Protein AF-A0AAU2M1Z8-F1 (afdb_monomer)

Solvent-accessible surface area (backbone atoms only — not comparable to full-atom values): 4512 Å² total; per-residue (Å²): 133,58,71,66,63,50,50,53,51,51,51,53,54,43,55,51,25,51,77,78,36,51,69,58,31,54,62,55,44,56,61,51,53,54,50,52,44,52,53,48,26,55,52,49,60,68,44,70,42,99,85,35,75,55,62,63,59,52,6,60,78,69,74,46,53,50,68,54,39,52,55,53,54,52,49,30,58,74,67,106

Radius of gyration: 15.76 Å; Cα contacts (8 Å, |Δi|>4): 41; chains: 1; bounding box: 35×30×40 Å

Mean predicted aligned error: 4.52 Å

pLDDT: mean 90.43, std 7.11, range [61.53, 96.94]

Foldseek 3Di:
DDPVVVVVVVVVVLVVCVVVPVVVSVVVVVVVVVVVLVVLQVVLVVQPDPPHDDLVVQCVVVVHDSVVSVVVSVVSNVVD

Nearest PDB structures (foldseek):
  7oyk-assembly1_BBB  TM=4.479E-01  e=2.779E+00  Bacillus subtilis subsp. subtilis str. 168
  3t0y-assembly1_A  TM=5.187E-01  e=5.123E+00  Caulobacter vibrioides
  5dcf-assembly1_A  TM=3.207E-01  e=8.244E+00  Escherichia coli CFT073

Structure (mmCIF, N/CA/C/O backbone):
data_AF-A0AAU2M1Z8-F1
#
_entry.id   AF-A0AAU2M1Z8-F1
#
loop_
_atom_site.group_PDB
_atom_site.id
_atom_site.type_symbol
_atom_site.label_atom_id
_atom_site.label_alt_id
_atom_site.label_comp_id
_atom_site.label_asym_id
_atom_site.label_entity_id
_atom_site.label_seq_id
_atom_site.pdbx_PDB_ins_code
_atom_site.Cartn_x
_atom_site.Cartn_y
_atom_site.Cartn_z
_atom_site.occupancy
_atom_site.B_iso_or_equiv
_atom_site.auth_seq_id
_atom_site.auth_comp_id
_atom_site.auth_asym_id
_atom_site.auth_atom_id
_atom_site.pdbx_PDB_model_num
ATOM 1 N N . MET A 1 1 ? 1.859 -17.939 5.332 1.00 75.25 1 MET A N 1
ATOM 2 C CA . MET A 1 1 ? 0.879 -16.871 5.058 1.00 75.25 1 MET A CA 1
ATOM 3 C C . MET A 1 1 ? 1.483 -15.983 3.992 1.00 75.25 1 MET A C 1
ATOM 5 O O . MET A 1 1 ? 2.658 -15.655 4.125 1.00 75.25 1 MET A O 1
ATOM 9 N N . ASP A 1 2 ? 0.750 -15.694 2.921 1.00 94.12 2 ASP A N 1
ATOM 10 C CA . ASP A 1 2 ? 1.209 -14.730 1.919 1.00 94.12 2 ASP A CA 1
ATOM 11 C C . ASP A 1 2 ? 1.060 -13.287 2.436 1.00 94.12 2 ASP A C 1
ATOM 13 O O . ASP A 1 2 ? 0.461 -13.038 3.485 1.00 94.12 2 ASP A O 1
ATOM 17 N N . LEU A 1 3 ? 1.671 -12.334 1.730 1.00 92.12 3 LEU A N 1
ATOM 18 C CA . LEU A 1 3 ? 1.638 -10.926 2.124 1.00 92.12 3 LEU A CA 1
ATOM 19 C C . LEU A 1 3 ? 0.214 -10.351 2.095 1.00 92.12 3 LEU A C 1
ATOM 21 O O . LEU A 1 3 ? -0.111 -9.528 2.944 1.00 92.12 3 LEU A O 1
ATOM 25 N N . THR A 1 4 ? -0.624 -10.787 1.154 1.00 92.75 4 THR A N 1
ATOM 26 C CA . THR A 1 4 ? -2.004 -10.308 1.005 1.00 92.75 4 THR A CA 1
ATOM 27 C C . THR A 1 4 ? -2.828 -10.652 2.241 1.00 92.75 4 THR A C 1
ATOM 29 O O . THR A 1 4 ? -3.381 -9.760 2.871 1.00 92.75 4 THR A O 1
ATOM 32 N N . ALA A 1 5 ? -2.795 -11.909 2.681 1.00 95.44 5 ALA A N 1
ATOM 33 C CA . ALA A 1 5 ? -3.490 -12.364 3.878 1.00 95.44 5 ALA A CA 1
ATOM 34 C C . ALA A 1 5 ? -3.005 -11.651 5.154 1.00 95.44 5 ALA A C 1
ATOM 36 O O . ALA A 1 5 ? -3.794 -11.392 6.064 1.00 95.44 5 ALA A O 1
ATOM 37 N N . LEU A 1 6 ? -1.714 -11.301 5.233 1.00 95.75 6 LEU A N 1
ATOM 38 C CA . LEU A 1 6 ? -1.197 -10.500 6.344 1.00 95.75 6 LEU A CA 1
ATOM 39 C C . LEU A 1 6 ? -1.743 -9.065 6.312 1.00 95.75 6 LEU A C 1
ATOM 41 O O . LEU A 1 6 ? -2.094 -8.525 7.360 1.00 95.75 6 LEU A O 1
ATOM 45 N N . LEU A 1 7 ? -1.806 -8.443 5.132 1.00 94.62 7 LEU A N 1
ATOM 46 C CA . LEU A 1 7 ? -2.354 -7.095 4.971 1.00 94.62 7 LEU A CA 1
ATOM 47 C C . LEU A 1 7 ? -3.846 -7.058 5.319 1.00 94.62 7 LEU A C 1
ATOM 49 O O . LEU A 1 7 ? -4.249 -6.173 6.072 1.00 94.62 7 LEU A O 1
ATOM 53 N N . ASP A 1 8 ? -4.619 -8.058 4.894 1.00 95.75 8 ASP A N 1
ATOM 54 C CA . ASP A 1 8 ? -6.039 -8.196 5.244 1.00 95.75 8 ASP A CA 1
ATOM 55 C C . ASP A 1 8 ? -6.235 -8.329 6.766 1.00 95.75 8 ASP A C 1
ATOM 57 O O . ASP A 1 8 ? -7.137 -7.730 7.363 1.00 95.75 8 ASP A O 1
ATOM 61 N N . GLN A 1 9 ? -5.354 -9.082 7.437 1.00 95.88 9 GLN A N 1
ATOM 62 C CA . GLN A 1 9 ? -5.378 -9.210 8.893 1.00 95.88 9 GLN A CA 1
ATOM 63 C C . GLN A 1 9 ? -5.046 -7.883 9.593 1.00 95.88 9 GLN A C 1
ATOM 65 O O . GLN A 1 9 ? -5.695 -7.526 10.582 1.00 95.88 9 GLN A O 1
ATOM 70 N N . VAL A 1 10 ? -4.047 -7.148 9.096 1.00 94.88 10 VAL A N 1
ATOM 71 C CA . VAL A 1 10 ? -3.691 -5.821 9.621 1.00 94.88 10 VAL A CA 1
ATOM 72 C C . VAL A 1 10 ? -4.857 -4.849 9.441 1.00 94.88 10 VAL A C 1
ATOM 74 O O . VAL A 1 10 ? -5.223 -4.175 10.403 1.00 94.88 10 VAL A O 1
ATOM 77 N N . GLU A 1 11 ? -5.485 -4.813 8.265 1.00 94.88 11 GLU A N 1
ATOM 78 C CA . GLU A 1 11 ? -6.658 -3.977 7.989 1.00 94.88 11 GLU A CA 1
ATOM 79 C C . GLU A 1 11 ? -7.822 -4.310 8.924 1.00 94.88 11 GLU A C 1
ATOM 81 O O . GLU A 1 11 ? -8.400 -3.411 9.541 1.00 94.88 11 GLU A O 1
ATOM 86 N N . THR A 1 12 ? -8.116 -5.599 9.108 1.00 96.38 12 THR A N 1
ATOM 87 C CA . THR A 1 12 ? -9.161 -6.054 10.034 1.00 96.38 12 THR A CA 1
ATOM 88 C C . THR A 1 12 ? -8.883 -5.551 11.449 1.00 96.38 12 THR A C 1
ATOM 90 O O . THR A 1 12 ? -9.760 -4.975 12.094 1.00 96.38 12 THR A O 1
ATOM 93 N N . ARG A 1 13 ? -7.643 -5.699 11.935 1.00 95.25 13 ARG A N 1
ATOM 94 C CA . ARG A 1 13 ? -7.281 -5.279 13.294 1.00 95.25 13 ARG A CA 1
ATOM 95 C C . ARG A 1 13 ? -7.332 -3.762 13.472 1.00 95.25 13 ARG A C 1
ATOM 97 O O . ARG A 1 13 ? -7.788 -3.302 14.518 1.00 95.25 13 ARG A O 1
ATOM 104 N N . LEU A 1 14 ? -6.883 -2.996 12.477 1.00 95.19 14 LEU A N 1
ATOM 105 C CA . LEU A 1 14 ? -6.973 -1.534 12.487 1.00 95.19 14 LEU A CA 1
ATOM 106 C C . LEU A 1 14 ? -8.431 -1.069 12.464 1.00 95.19 14 LEU A C 1
ATOM 108 O O . LEU A 1 14 ? -8.781 -0.163 13.210 1.00 95.19 14 LEU A O 1
ATOM 112 N N . THR A 1 15 ? -9.288 -1.727 11.683 1.00 95.56 15 THR A N 1
ATOM 113 C CA . THR A 1 15 ? -10.730 -1.443 11.631 1.00 95.56 15 THR A CA 1
ATOM 114 C C . THR A 1 15 ? -11.398 -1.657 12.986 1.00 95.56 15 THR A C 1
ATOM 116 O O . THR A 1 15 ? -12.161 -0.805 13.434 1.00 95.56 15 THR A O 1
ATOM 119 N N . THR A 1 16 ? -11.057 -2.738 13.695 1.00 96.44 16 THR A N 1
ATOM 120 C CA . THR A 1 16 ? -11.517 -2.946 15.077 1.00 96.44 16 THR A CA 1
ATOM 121 C C . THR A 1 16 ? -11.046 -1.821 16.004 1.00 96.44 16 THR A C 1
ATOM 123 O O . THR A 1 16 ? -11.839 -1.289 16.774 1.00 96.44 16 THR A O 1
ATOM 126 N N . LEU A 1 17 ? -9.780 -1.393 15.896 1.00 96.19 17 LEU A N 1
ATOM 127 C CA . LEU A 1 17 ? -9.259 -0.286 16.708 1.00 96.19 17 LEU A CA 1
ATOM 128 C C . LEU A 1 17 ? -9.965 1.043 16.424 1.00 96.19 17 LEU A C 1
ATOM 130 O O . LEU A 1 17 ? -10.076 1.856 17.328 1.00 96.19 17 LEU A O 1
ATOM 134 N N . ILE A 1 18 ? -10.454 1.287 15.207 1.00 95.56 18 ILE A N 1
ATOM 135 C CA . ILE A 1 18 ? -11.219 2.508 14.910 1.00 95.56 18 ILE A CA 1
ATOM 136 C C . ILE A 1 18 ? -12.501 2.567 15.750 1.00 95.56 18 ILE A C 1
ATOM 138 O O . ILE A 1 18 ? -12.866 3.648 16.204 1.00 95.56 18 ILE A O 1
ATOM 142 N N . ALA A 1 19 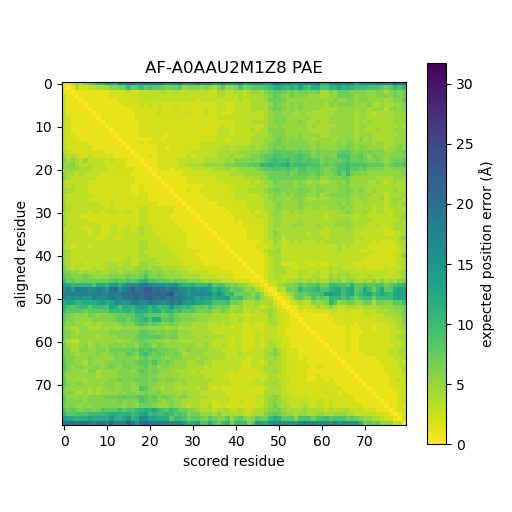? -13.170 1.430 15.959 1.00 93.81 19 ALA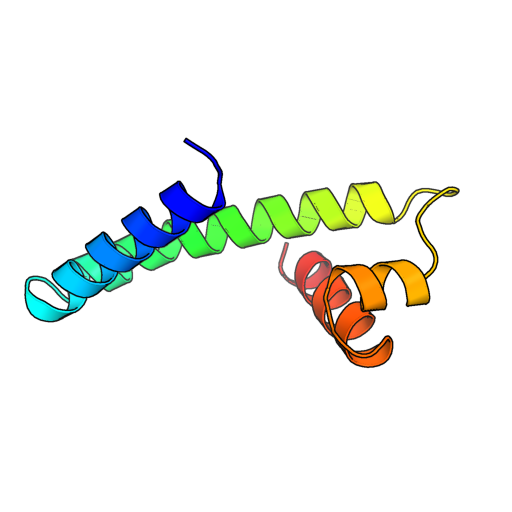 A N 1
ATOM 143 C CA . ALA A 1 19 ? -14.391 1.362 16.757 1.00 93.81 19 ALA A CA 1
ATOM 144 C C . ALA A 1 19 ? -14.104 1.416 18.266 1.00 93.81 19 ALA A C 1
ATOM 146 O O . ALA A 1 19 ? -14.783 2.143 18.990 1.00 93.81 19 ALA A O 1
ATOM 147 N N . ASP A 1 20 ? -13.084 0.682 18.718 1.00 96.31 20 ASP A N 1
ATOM 148 C CA . ASP A 1 20 ? -12.834 0.471 20.147 1.00 96.31 20 ASP A CA 1
ATOM 149 C C . ASP A 1 20 ? -11.900 1.536 20.753 1.00 96.31 20 ASP A C 1
ATOM 151 O O . ASP A 1 20 ? -12.119 2.009 21.868 1.00 96.31 20 ASP A O 1
ATOM 155 N N . GLU A 1 21 ? -10.850 1.935 20.024 1.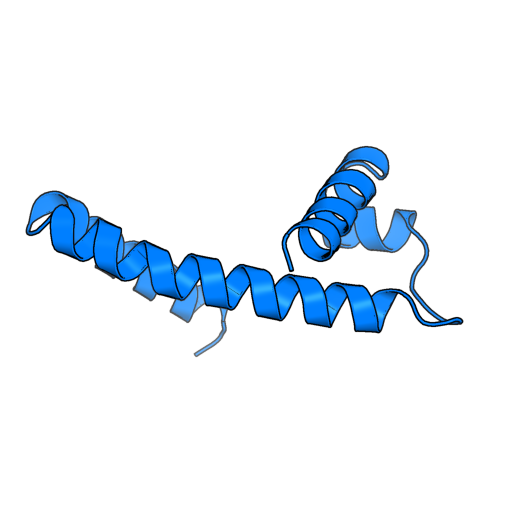00 96.94 21 GLU A N 1
ATOM 156 C CA . GLU A 1 21 ? -9.773 2.818 20.496 1.00 96.94 21 GLU A CA 1
ATOM 157 C C . GLU A 1 21 ? -9.200 3.708 19.359 1.00 96.94 21 GLU A C 1
ATOM 159 O O . GLU A 1 21 ? -8.070 3.495 18.895 1.00 96.94 21 GLU A O 1
ATOM 164 N N . PRO A 1 22 ? -9.916 4.760 18.909 1.00 93.56 22 PRO A N 1
ATOM 165 C CA . PRO A 1 22 ? -9.524 5.554 17.735 1.00 93.56 22 PRO A CA 1
ATOM 166 C C . PRO A 1 22 ? -8.102 6.139 17.799 1.00 93.56 22 PRO A C 1
ATOM 168 O O . PRO A 1 22 ? -7.389 6.203 16.795 1.00 93.56 22 PRO A O 1
ATOM 171 N N . LEU A 1 23 ? -7.647 6.541 18.992 1.00 96.06 23 LEU A N 1
ATOM 172 C CA . LEU A 1 23 ? -6.285 7.051 19.190 1.00 96.06 23 LEU A CA 1
ATOM 173 C C . LEU A 1 23 ? -5.220 5.957 19.022 1.00 96.06 23 LEU A C 1
ATOM 175 O O . LEU A 1 23 ? -4.123 6.244 18.537 1.00 96.06 23 LEU A O 1
ATOM 179 N N . ALA A 1 24 ? -5.528 4.706 19.377 1.00 94.44 24 ALA A N 1
ATOM 180 C CA . ALA A 1 24 ? -4.637 3.575 19.146 1.00 94.44 24 ALA A CA 1
ATOM 181 C C . ALA A 1 24 ? -4.519 3.261 17.647 1.00 94.44 24 ALA A C 1
ATOM 183 O O . ALA A 1 24 ? -3.412 2.997 17.175 1.00 94.44 24 ALA A O 1
ATOM 184 N N . ALA A 1 25 ? -5.612 3.380 16.884 1.00 94.88 25 ALA A N 1
ATOM 185 C CA . ALA A 1 25 ? -5.587 3.244 15.426 1.00 94.88 25 ALA A CA 1
ATOM 186 C C . ALA A 1 25 ? -4.678 4.301 14.768 1.00 9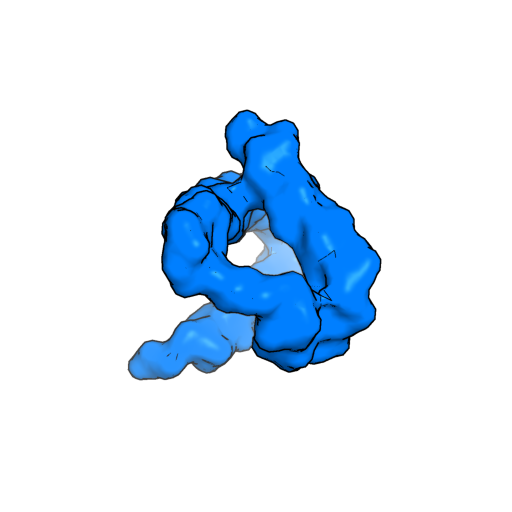4.88 25 ALA A C 1
ATOM 188 O O . ALA A 1 25 ? -3.797 3.956 13.979 1.00 94.88 25 ALA A O 1
ATOM 189 N N . ILE A 1 26 ? -4.809 5.577 15.155 1.00 94.56 26 ILE A N 1
ATOM 190 C CA . ILE A 1 26 ? -3.935 6.660 14.662 1.00 94.56 26 ILE A CA 1
ATOM 191 C C . ILE A 1 26 ? -2.472 6.399 15.046 1.00 94.56 26 ILE A C 1
ATOM 193 O O . ILE A 1 26 ? -1.564 6.548 14.225 1.00 94.56 26 ILE A O 1
ATOM 197 N N . ARG A 1 27 ? -2.221 5.956 16.284 1.00 95.25 27 ARG A N 1
ATOM 198 C CA . ARG A 1 27 ? -0.868 5.616 16.744 1.00 95.25 27 ARG A CA 1
ATOM 199 C C . ARG A 1 27 ? -0.261 4.463 15.944 1.00 95.25 27 ARG A C 1
ATOM 201 O O . ARG A 1 27 ? 0.944 4.482 15.696 1.00 95.25 27 ARG A O 1
ATOM 208 N N . ALA A 1 28 ? -1.072 3.483 15.550 1.00 94.44 28 ALA A N 1
ATOM 209 C CA . ALA A 1 28 ? -0.656 2.353 14.727 1.00 94.44 28 ALA A CA 1
ATOM 210 C C . ALA A 1 28 ? -0.428 2.736 13.254 1.00 94.44 28 ALA A C 1
ATOM 212 O O . ALA A 1 28 ? 0.431 2.141 12.605 1.00 94.44 28 ALA A O 1
ATOM 213 N N . ALA A 1 29 ? -1.115 3.759 12.736 1.00 91.88 29 ALA A N 1
ATOM 214 C CA . ALA A 1 29 ? -0.912 4.245 11.370 1.00 91.88 29 ALA A CA 1
ATOM 215 C C . ALA A 1 29 ? 0.501 4.817 11.157 1.00 91.88 29 ALA A C 1
ATOM 217 O O . ALA A 1 29 ? 1.171 4.474 10.185 1.00 91.88 29 ALA A O 1
ATOM 218 N N . ALA A 1 30 ? 1.015 5.608 12.104 1.00 90.88 30 ALA A N 1
ATOM 219 C CA . ALA A 1 30 ? 2.323 6.258 11.976 1.00 90.88 30 ALA A CA 1
ATOM 220 C C . ALA A 1 30 ? 3.510 5.304 11.671 1.00 90.88 30 ALA A C 1
ATOM 222 O O . ALA A 1 30 ? 4.304 5.600 10.773 1.00 90.88 30 ALA A O 1
ATOM 223 N N . PRO A 1 31 ? 3.713 4.169 12.374 1.00 94.44 31 PRO A N 1
ATOM 224 C CA . PRO A 1 31 ? 4.765 3.220 12.013 1.00 94.44 31 PRO A CA 1
ATOM 225 C C . PRO A 1 31 ? 4.512 2.513 10.672 1.00 94.44 31 PRO A C 1
ATOM 227 O O . PRO A 1 31 ? 5.484 2.238 9.967 1.00 94.44 31 PRO A O 1
ATOM 230 N N . LEU A 1 32 ? 3.254 2.259 10.288 1.00 93.88 32 LEU A N 1
ATOM 231 C CA . LEU A 1 32 ? 2.914 1.669 8.985 1.00 93.88 32 LEU A CA 1
ATOM 232 C C . LEU A 1 32 ? 3.245 2.623 7.834 1.00 93.88 32 LEU A C 1
ATOM 234 O O . LEU A 1 32 ? 3.855 2.213 6.847 1.00 93.88 32 LEU A O 1
ATOM 238 N N . GLU A 1 33 ? 2.928 3.908 7.980 1.00 92.38 33 GLU A N 1
ATOM 239 C CA . GLU A 1 33 ? 3.296 4.951 7.019 1.00 92.38 33 GLU A CA 1
ATOM 240 C C . GLU A 1 33 ? 4.815 5.027 6.842 1.00 92.38 33 GLU A C 1
ATOM 242 O O . GLU A 1 33 ? 5.317 4.934 5.723 1.00 92.38 33 GLU A O 1
ATOM 247 N N . ARG A 1 34 ? 5.574 5.089 7.945 1.00 91.81 34 ARG A N 1
ATOM 248 C CA . ARG A 1 34 ? 7.046 5.112 7.880 1.00 91.81 34 ARG A CA 1
ATOM 249 C C . ARG A 1 34 ? 7.621 3.862 7.216 1.00 91.81 34 ARG A C 1
ATOM 251 O O . ARG A 1 34 ? 8.557 3.957 6.424 1.00 91.81 34 ARG A O 1
ATOM 258 N N . MET A 1 35 ? 7.082 2.686 7.539 1.00 93.94 35 MET A N 1
ATOM 259 C CA . MET A 1 35 ? 7.535 1.421 6.962 1.00 93.94 35 MET A CA 1
ATOM 260 C C . MET A 1 35 ? 7.259 1.360 5.459 1.00 93.94 35 MET A C 1
ATOM 262 O O . MET A 1 35 ? 8.171 1.067 4.687 1.00 93.94 35 MET A O 1
ATOM 266 N N . THR A 1 36 ? 6.027 1.659 5.045 1.00 91.50 36 THR A N 1
ATOM 267 C CA . THR A 1 36 ? 5.620 1.626 3.633 1.00 91.50 36 THR A CA 1
ATOM 268 C C . THR A 1 36 ? 6.405 2.637 2.807 1.00 91.50 36 THR A C 1
ATOM 270 O O . THR A 1 36 ? 6.884 2.300 1.728 1.00 91.50 36 THR A O 1
ATOM 273 N N . GLN A 1 37 ? 6.631 3.837 3.340 1.00 90.81 37 GLN A N 1
ATOM 274 C CA . GLN A 1 37 ? 7.443 4.868 2.703 1.00 90.81 37 GLN A CA 1
ATOM 275 C C . GLN A 1 37 ? 8.895 4.428 2.501 1.00 90.81 37 GLN A C 1
ATOM 277 O O . GLN A 1 37 ? 9.416 4.557 1.395 1.00 90.81 37 GLN A O 1
ATOM 282 N N . ARG A 1 38 ? 9.536 3.865 3.534 1.00 92.50 38 ARG A N 1
ATOM 283 C CA . ARG A 1 38 ? 10.918 3.372 3.439 1.00 92.50 38 ARG A CA 1
ATOM 284 C C . ARG A 1 38 ? 11.045 2.246 2.4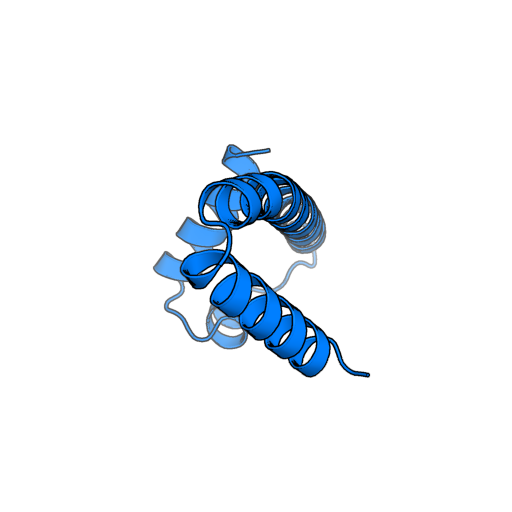12 1.00 92.50 38 ARG A C 1
ATOM 286 O O . ARG A 1 38 ? 11.890 2.329 1.528 1.00 92.50 38 ARG A O 1
ATOM 293 N N . VAL A 1 39 ? 10.184 1.230 2.500 1.00 92.81 39 VAL A N 1
ATOM 294 C CA . VAL A 1 39 ? 10.196 0.083 1.576 1.00 92.81 39 VAL A CA 1
ATOM 295 C C . VAL A 1 39 ? 9.939 0.535 0.139 1.00 92.81 39 VAL A C 1
ATOM 297 O O . VAL A 1 39 ? 10.640 0.099 -0.769 1.00 92.81 39 VAL A O 1
ATOM 300 N N . ALA A 1 40 ? 8.978 1.438 -0.076 1.00 90.38 40 ALA A N 1
ATOM 301 C CA . ALA A 1 40 ? 8.679 1.955 -1.405 1.00 90.38 40 ALA A CA 1
ATOM 302 C C . ALA A 1 40 ? 9.849 2.762 -1.982 1.00 90.38 40 ALA A C 1
ATOM 304 O O . ALA A 1 40 ? 10.193 2.575 -3.146 1.00 90.38 40 ALA A O 1
ATOM 305 N N . ALA A 1 41 ? 10.493 3.620 -1.185 1.00 89.88 41 ALA A N 1
ATOM 306 C CA . ALA A 1 41 ? 11.673 4.355 -1.629 1.00 89.88 41 ALA A CA 1
ATOM 307 C C . ALA A 1 41 ? 12.800 3.394 -2.033 1.00 89.88 41 ALA A C 1
ATOM 309 O O . ALA A 1 41 ? 13.316 3.501 -3.143 1.00 89.88 41 ALA A O 1
ATOM 310 N N . ASP A 1 42 ? 13.138 2.423 -1.179 1.00 90.69 42 ASP A N 1
ATOM 311 C CA . ASP A 1 42 ? 14.189 1.437 -1.457 1.00 90.69 42 ASP A CA 1
ATOM 312 C C . ASP A 1 42 ? 13.865 0.589 -2.701 1.00 90.69 42 ASP A C 1
ATOM 314 O O . ASP A 1 42 ? 14.742 0.341 -3.529 1.00 90.69 42 ASP A O 1
ATOM 318 N N . ALA A 1 43 ? 12.602 0.202 -2.903 1.00 90.06 43 ALA A N 1
ATOM 319 C CA . ALA A 1 43 ? 12.172 -0.490 -4.117 1.00 90.06 43 ALA A CA 1
ATOM 320 C C . ALA A 1 43 ? 12.372 0.375 -5.374 1.00 90.06 43 ALA A C 1
ATOM 322 O O . ALA A 1 43 ? 12.889 -0.111 -6.377 1.00 90.06 43 ALA A O 1
ATOM 323 N N . VAL A 1 44 ? 12.027 1.668 -5.320 1.00 89.62 44 VAL A N 1
ATOM 324 C CA . VAL A 1 44 ? 12.237 2.591 -6.449 1.00 89.62 44 VAL A CA 1
ATOM 325 C C . VAL A 1 44 ? 13.718 2.793 -6.756 1.00 89.62 44 VAL A C 1
ATOM 327 O O . VAL A 1 44 ? 14.084 2.813 -7.928 1.00 89.62 44 VAL A O 1
ATOM 330 N N . TYR A 1 45 ? 14.578 2.886 -5.739 1.00 85.06 45 TYR A N 1
ATOM 331 C CA . TYR A 1 45 ? 16.028 2.945 -5.952 1.00 85.06 45 TYR A CA 1
ATOM 332 C C . TYR A 1 45 ? 16.552 1.705 -6.684 1.00 85.06 45 TYR A C 1
ATOM 334 O O . TYR A 1 45 ? 17.358 1.841 -7.600 1.00 85.06 45 TYR A O 1
ATOM 342 N N . ASN A 1 46 ? 16.057 0.514 -6.338 1.00 85.06 46 ASN A N 1
ATOM 343 C CA . ASN A 1 46 ? 16.436 -0.725 -7.021 1.00 85.06 46 ASN A CA 1
ATOM 344 C C . ASN A 1 46 ? 15.880 -0.825 -8.454 1.00 85.06 46 ASN A C 1
ATOM 346 O O . ASN A 1 46 ? 16.490 -1.479 -9.295 1.00 85.06 46 ASN A O 1
ATOM 350 N N . LEU A 1 47 ? 14.756 -0.163 -8.754 1.00 84.31 47 LEU A N 1
ATOM 351 C CA . LEU A 1 47 ? 14.194 -0.080 -10.109 1.00 84.31 47 LEU A CA 1
ATOM 352 C C . LEU A 1 47 ? 14.935 0.911 -11.017 1.00 84.31 47 LEU A C 1
ATOM 354 O O . LEU A 1 47 ? 14.865 0.773 -12.231 1.00 84.31 47 LEU A O 1
ATOM 358 N N . ALA A 1 48 ? 15.603 1.923 -10.457 1.00 71.75 48 ALA A N 1
ATOM 359 C CA . ALA A 1 48 ? 16.267 2.992 -11.210 1.00 71.75 48 ALA A CA 1
ATOM 360 C C . ALA A 1 48 ? 17.699 2.641 -11.670 1.00 71.75 48 ALA A C 1
ATOM 362 O O . ALA A 1 48 ? 18.473 3.536 -12.016 1.00 71.75 48 ALA A O 1
ATOM 363 N N . THR A 1 49 ? 18.072 1.359 -11.652 1.00 72.75 49 THR A N 1
ATOM 364 C CA . THR A 1 49 ? 19.353 0.869 -12.180 1.00 72.75 49 THR A CA 1
ATOM 365 C C . THR A 1 49 ? 19.381 0.953 -13.713 1.00 72.75 49 THR A C 1
ATOM 367 O O . THR A 1 49 ? 18.346 1.135 -14.353 1.00 72.75 49 THR A O 1
ATOM 370 N N . VAL A 1 50 ? 20.572 0.861 -14.321 1.00 61.53 50 VAL A N 1
ATOM 371 C CA . VAL A 1 50 ? 20.765 0.994 -15.785 1.00 61.53 50 VAL A CA 1
ATOM 372 C C . VAL A 1 50 ? 19.926 -0.022 -16.580 1.00 61.53 50 VAL A C 1
ATOM 374 O O . VAL A 1 50 ? 19.493 0.289 -17.685 1.00 61.53 50 VAL A O 1
ATOM 377 N N . ASP A 1 51 ? 19.607 -1.165 -15.968 1.00 77.44 51 ASP A N 1
ATOM 378 C CA . ASP A 1 51 ? 18.774 -2.237 -16.529 1.00 77.44 51 ASP A CA 1
ATOM 379 C C . ASP A 1 51 ? 17.345 -2.254 -15.946 1.00 77.44 51 ASP A C 1
ATOM 381 O O . ASP A 1 51 ? 16.663 -3.281 -15.929 1.00 77.44 51 ASP A O 1
ATOM 385 N N . GLY A 1 52 ? 16.896 -1.120 -15.406 1.00 78.25 52 GLY A N 1
ATOM 386 C CA . GLY A 1 52 ? 15.566 -0.961 -14.835 1.00 78.25 52 GLY A CA 1
ATOM 387 C C . GLY A 1 52 ? 14.445 -1.190 -15.858 1.00 78.25 52 GLY A C 1
ATOM 388 O O . GLY A 1 52 ? 14.628 -0.957 -17.056 1.00 78.25 52 GLY A O 1
ATOM 389 N N . PRO A 1 53 ? 13.248 -1.618 -15.416 1.00 84.62 53 PRO A N 1
ATOM 390 C CA . PRO A 1 53 ? 12.136 -1.853 -16.325 1.00 84.62 53 PRO A CA 1
ATOM 391 C C . PRO A 1 53 ? 11.673 -0.559 -16.997 1.00 84.62 53 PRO A C 1
ATOM 393 O O . PRO A 1 53 ? 11.638 0.516 -16.390 1.00 84.62 53 PRO A O 1
ATOM 396 N N . GLU A 1 54 ? 11.222 -0.682 -18.244 1.00 89.44 54 GLU A N 1
ATOM 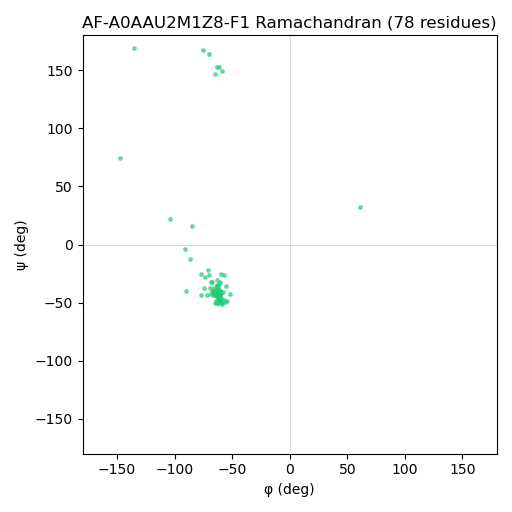397 C CA . GLU A 1 54 ? 10.579 0.424 -18.940 1.00 89.44 54 GLU A CA 1
ATOM 3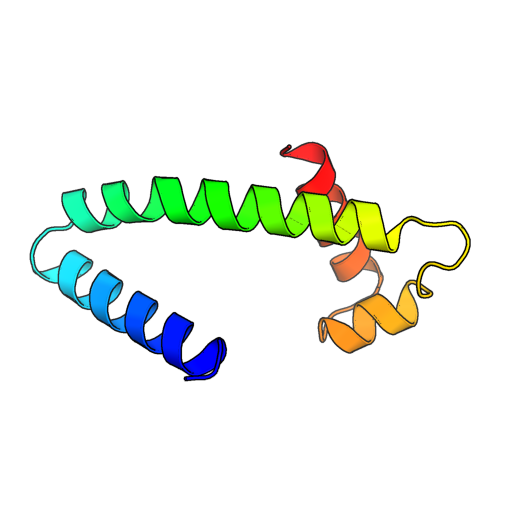98 C C . GLU A 1 54 ? 9.339 0.916 -18.184 1.00 89.44 54 GLU A C 1
ATOM 400 O O . GLU A 1 54 ? 8.617 0.167 -17.521 1.00 89.44 54 GLU A O 1
ATOM 405 N N . TRP A 1 55 ? 9.049 2.210 -18.319 1.00 87.81 55 TRP A N 1
ATOM 406 C CA . TRP A 1 55 ? 7.930 2.838 -17.617 1.00 87.81 55 TRP A CA 1
ATOM 407 C C . TRP A 1 55 ? 6.564 2.232 -17.949 1.00 87.81 55 TRP A C 1
ATOM 409 O O . TRP A 1 55 ? 5.657 2.333 -17.123 1.00 87.81 55 TRP A O 1
ATOM 419 N N . ASP A 1 56 ? 6.411 1.626 -19.125 1.00 90.56 56 ASP A N 1
ATOM 420 C CA . ASP A 1 56 ? 5.175 0.953 -19.519 1.00 90.56 56 ASP A CA 1
ATOM 421 C C . ASP A 1 56 ? 5.016 -0.390 -18.781 1.00 90.56 56 ASP A C 1
ATOM 423 O O . ASP A 1 56 ? 3.935 -0.673 -18.264 1.00 90.56 56 ASP A O 1
ATOM 427 N N . THR A 1 57 ? 6.108 -1.133 -18.564 1.00 92.38 57 THR A N 1
ATOM 428 C CA . THR A 1 57 ? 6.143 -2.323 -17.691 1.00 92.38 57 THR A CA 1
ATOM 429 C C . THR A 1 57 ? 5.792 -1.971 -16.246 1.00 92.38 57 THR A C 1
ATOM 431 O O . THR A 1 57 ? 4.984 -2.648 -15.611 1.00 92.38 57 THR A O 1
ATOM 434 N N . VAL A 1 58 ? 6.347 -0.873 -15.721 1.00 91.19 58 VAL A N 1
ATOM 435 C CA . VAL A 1 58 ? 6.023 -0.386 -14.367 1.00 91.19 58 VAL A CA 1
ATOM 436 C C . VAL A 1 58 ? 4.543 -0.005 -14.261 1.00 91.19 58 VAL A C 1
ATOM 438 O O . VAL A 1 58 ? 3.882 -0.326 -13.276 1.00 91.19 58 VAL A O 1
ATOM 441 N N . ALA A 1 59 ? 4.005 0.676 -15.272 1.00 92.81 59 ALA A N 1
ATOM 442 C CA . ALA A 1 59 ? 2.603 1.076 -15.318 1.00 92.81 59 ALA A CA 1
ATOM 443 C C . ALA A 1 59 ? 1.661 -0.138 -15.323 1.00 92.81 59 ALA A C 1
ATOM 445 O O . ALA A 1 59 ? 0.708 -0.177 -14.541 1.00 92.81 59 ALA A O 1
ATOM 446 N N . GLN A 1 60 ? 1.979 -1.146 -16.139 1.00 95.50 60 GLN A N 1
ATOM 447 C CA . GLN A 1 60 ? 1.245 -2.406 -16.211 1.00 95.50 60 GLN A CA 1
ATOM 448 C C . GLN A 1 60 ? 1.275 -3.156 -14.875 1.00 95.50 60 GLN A C 1
ATOM 450 O O . GLN A 1 60 ? 0.221 -3.555 -14.385 1.00 95.50 60 GLN A O 1
ATOM 455 N N . ALA A 1 61 ? 2.450 -3.289 -14.251 1.00 92.50 61 ALA A N 1
ATOM 456 C CA . ALA A 1 61 ? 2.600 -3.963 -12.960 1.00 92.50 61 ALA A CA 1
ATOM 457 C C . ALA A 1 61 ? 1.794 -3.289 -11.835 1.00 92.50 61 ALA A C 1
ATOM 459 O O . ALA A 1 61 ? 1.310 -3.956 -10.926 1.00 92.50 61 ALA A O 1
ATOM 460 N N . LEU A 1 62 ? 1.629 -1.965 -11.901 1.00 90.81 62 LEU A N 1
ATOM 461 C CA . LEU A 1 62 ? 0.862 -1.185 -10.927 1.00 90.81 62 LEU A CA 1
ATOM 462 C C . LEU A 1 62 ? -0.622 -1.023 -11.292 1.00 90.81 62 LEU A C 1
ATOM 464 O O . LEU A 1 62 ? -1.357 -0.397 -10.525 1.00 90.81 62 LEU A O 1
ATOM 468 N N . GLY A 1 63 ? -1.055 -1.510 -12.460 1.00 95.75 63 GLY A N 1
ATOM 469 C CA . GLY A 1 63 ? -2.427 -1.352 -12.949 1.00 95.75 63 GLY A CA 1
ATOM 470 C C . GLY A 1 63 ? -2.854 0.109 -13.142 1.00 95.75 63 GLY A C 1
ATOM 471 O O . GLY A 1 63 ? -4.014 0.448 -12.916 1.00 95.75 63 GLY A O 1
ATOM 472 N N . VAL A 1 64 ? -1.931 1.008 -13.505 1.00 96.06 64 VAL A N 1
ATOM 473 C CA . VAL A 1 64 ? -2.212 2.447 -13.681 1.00 96.06 64 VAL A CA 1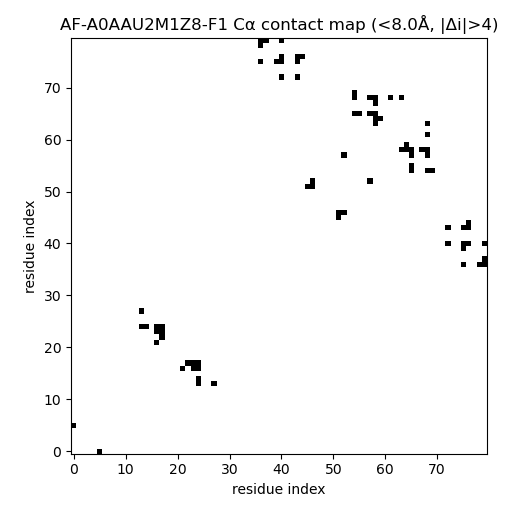
ATOM 474 C C . VAL A 1 64 ? -1.587 3.010 -14.953 1.00 96.06 64 VAL A C 1
ATOM 476 O O . VAL A 1 64 ? -0.749 2.380 -15.581 1.00 96.06 64 VAL A O 1
ATOM 479 N N . SER A 1 65 ? -1.951 4.241 -15.327 1.00 95.56 65 SER A N 1
ATOM 480 C CA . SER A 1 65 ? -1.297 4.931 -16.447 1.00 95.56 65 SER A CA 1
ATOM 481 C C . SER A 1 65 ? 0.194 5.184 -16.180 1.00 95.56 65 SER A C 1
ATOM 483 O O . SER A 1 65 ? 0.602 5.417 -15.038 1.00 95.56 65 SER A O 1
ATOM 485 N N . ARG A 1 66 ? 0.998 5.274 -17.247 1.00 94.25 66 ARG A N 1
ATOM 486 C CA . ARG A 1 66 ? 2.424 5.644 -17.181 1.00 94.25 66 ARG A CA 1
ATOM 487 C C . ARG A 1 66 ? 2.674 6.936 -16.401 1.00 94.25 66 ARG A C 1
ATOM 489 O O . ARG A 1 66 ? 3.593 7.012 -15.585 1.00 94.25 66 ARG A O 1
ATOM 496 N N . ARG A 1 67 ? 1.841 7.961 -16.618 1.00 94.12 67 ARG A N 1
ATOM 497 C CA . ARG A 1 67 ? 1.923 9.240 -15.894 1.00 94.12 67 ARG A CA 1
ATOM 498 C C . ARG A 1 67 ? 1.672 9.042 -14.398 1.00 94.12 67 ARG A C 1
ATOM 500 O O . ARG A 1 67 ? 2.409 9.594 -13.581 1.00 94.12 67 ARG A O 1
ATOM 507 N N . THR A 1 68 ? 0.663 8.247 -14.045 1.00 94.38 68 THR A N 1
ATOM 508 C CA . THR A 1 68 ? 0.331 7.921 -12.651 1.00 94.38 68 THR A CA 1
ATOM 509 C C . THR A 1 68 ? 1.455 7.131 -11.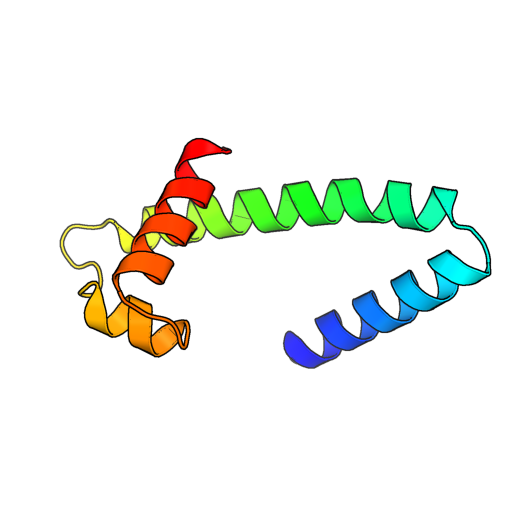986 1.00 94.38 68 THR A C 1
ATOM 511 O O . THR A 1 68 ? 1.833 7.465 -10.865 1.00 94.38 68 THR A O 1
ATOM 514 N N . ALA A 1 69 ? 2.031 6.143 -12.677 1.00 92.81 69 ALA A N 1
ATOM 515 C CA . ALA A 1 69 ? 3.174 5.374 -12.191 1.00 92.81 69 ALA A CA 1
ATOM 516 C C . ALA A 1 69 ? 4.377 6.284 -11.904 1.00 92.81 69 ALA A C 1
ATOM 518 O O . ALA A 1 69 ? 4.874 6.300 -10.780 1.00 92.81 69 ALA A O 1
ATOM 519 N N . ARG A 1 70 ? 4.772 7.132 -12.867 1.00 90.06 70 ARG A N 1
ATOM 520 C CA . ARG A 1 70 ? 5.864 8.107 -12.680 1.00 90.06 70 ARG A CA 1
ATOM 521 C C . ARG A 1 70 ? 5.603 9.028 -11.492 1.00 90.06 70 ARG A C 1
ATOM 523 O O . ARG A 1 70 ? 6.461 9.161 -10.630 1.00 90.06 70 ARG A O 1
ATOM 530 N N . SER A 1 71 ? 4.409 9.618 -11.401 1.00 92.88 71 SER A N 1
ATOM 531 C CA . SER A 1 71 ? 4.054 10.517 -10.295 1.00 92.88 71 SER A CA 1
ATOM 532 C C . SER A 1 71 ? 4.105 9.823 -8.927 1.00 92.88 71 SER A C 1
ATOM 534 O O . SER A 1 71 ? 4.628 10.400 -7.970 1.00 92.88 71 SER A O 1
ATOM 536 N N . ARG A 1 72 ? 3.605 8.582 -8.829 1.00 90.62 72 ARG A N 1
ATOM 537 C CA . ARG A 1 72 ? 3.657 7.779 -7.598 1.00 90.62 72 ARG A CA 1
ATOM 538 C C . ARG A 1 72 ? 5.096 7.455 -7.199 1.00 90.62 72 ARG A C 1
ATOM 540 O O . ARG A 1 72 ? 5.465 7.712 -6.058 1.00 90.62 72 ARG A O 1
ATOM 547 N N . LEU A 1 73 ? 5.915 6.966 -8.131 1.00 90.19 73 LEU A N 1
ATOM 548 C CA . LEU A 1 73 ? 7.300 6.586 -7.841 1.00 90.19 73 LEU A CA 1
ATOM 549 C C . LEU A 1 73 ? 8.168 7.799 -7.485 1.00 90.19 73 LEU A C 1
ATOM 551 O O . LEU A 1 73 ? 8.915 7.743 -6.512 1.00 90.19 73 LEU A O 1
ATOM 555 N N . THR A 1 74 ? 8.003 8.931 -8.177 1.00 89.25 74 THR A N 1
ATOM 556 C CA . THR A 1 74 ? 8.657 10.192 -7.795 1.00 89.25 74 THR A CA 1
ATOM 557 C C . THR A 1 74 ? 8.282 10.606 -6.372 1.00 89.25 74 THR A C 1
ATOM 559 O O . THR A 1 74 ? 9.146 11.028 -5.610 1.00 89.25 74 THR A O 1
ATOM 562 N N . ARG A 1 75 ? 7.016 10.444 -5.964 1.00 88.00 75 ARG A N 1
ATOM 563 C CA . ARG A 1 75 ? 6.585 10.762 -4.596 1.00 88.00 75 ARG A CA 1
ATOM 564 C C . ARG A 1 75 ? 7.280 9.893 -3.544 1.00 88.00 75 ARG A C 1
ATOM 566 O O . ARG A 1 75 ? 7.569 10.410 -2.470 1.00 88.00 75 ARG A O 1
ATOM 573 N N . TYR A 1 76 ? 7.551 8.618 -3.827 1.00 88.19 76 TYR A N 1
ATOM 574 C CA . TYR A 1 76 ? 8.274 7.748 -2.892 1.00 88.19 76 TYR A CA 1
ATOM 575 C C . TYR A 1 76 ? 9.719 8.197 -2.676 1.00 88.19 76 TYR A C 1
ATOM 577 O O . TYR A 1 76 ? 10.195 8.169 -1.547 1.00 88.19 76 TYR A O 1
ATOM 585 N N . VAL A 1 77 ? 10.383 8.686 -3.725 1.00 84.25 77 VAL A N 1
ATOM 586 C CA . VAL A 1 77 ? 11.744 9.233 -3.616 1.00 84.25 77 VAL A CA 1
ATOM 587 C C . VAL A 1 77 ? 11.746 10.578 -2.887 1.00 84.25 77 VAL A C 1
ATOM 589 O O . VAL A 1 77 ? 12.572 10.795 -2.011 1.00 84.25 77 VAL A O 1
ATOM 592 N N . LEU A 1 78 ? 10.803 11.471 -3.206 1.00 84.56 78 LEU A N 1
ATOM 593 C CA . LEU A 1 78 ? 10.754 12.823 -2.631 1.00 84.56 78 LEU A CA 1
ATOM 594 C C . LEU A 1 78 ? 10.340 12.869 -1.159 1.00 84.56 78 LEU A C 1
ATOM 596 O O . LEU A 1 78 ? 10.581 13.872 -0.497 1.00 84.56 78 LEU A O 1
ATOM 600 N N . ARG A 1 79 ? 9.649 11.838 -0.666 1.00 75.50 79 ARG A N 1
ATOM 601 C CA . ARG A 1 79 ? 9.230 11.781 0.736 1.00 75.50 79 ARG A CA 1
ATOM 602 C C . ARG A 1 79 ? 10.298 11.177 1.646 1.00 75.50 79 ARG A C 1
ATOM 604 O O . ARG A 1 79 ? 10.106 11.263 2.847 1.00 75.50 79 ARG A O 1
ATOM 611 N N . ARG A 1 80 ? 11.353 10.551 1.118 1.00 64.12 80 ARG A N 1
ATOM 612 C CA . ARG A 1 80 ? 12.381 9.872 1.922 1.00 64.12 80 ARG A CA 1
ATOM 613 C C . ARG A 1 80 ? 13.022 10.783 2.969 1.00 64.12 80 ARG A C 1
ATOM 615 O O . ARG A 1 80 ? 13.298 11.955 2.641 1.00 64.12 80 ARG A O 1
#

Secondary structure (DSSP, 8-state):
--HHHHHHHHHHHHHHHHHH-HHHHHHHHHHHHHHHHHHHHHHHHHHTSTTPPPHHHHHHHTTS-HHHHHHHHHHHHHT-

Sequence (80 aa):
MDLTALLDQVETRLTTLIADEPLAAIRAAAPLERMTQRVAADAVYNLATVDGPEWDTVAQALGVSRRTARSRLTRYVLRR